Protein AF-X0U6X8-F1 (afdb_monomer_lite)

Sequence (155 aa):
TDNPYIVQPRVTHDVKFMTRDEVKSRIYGIPVNLSGKIYIKFSKNIHVIPFEDAPQKNITLYHILDPHDAKPWAMKWIIIDATQTAYCIDEYPNRDFNEMISDDKTYDEYADIIRLKEDALFDIYGKEVFNRIIDPNYGNRTIRKAERDDGTSKT

Foldseek 3Di:
DPDPPDDVVVVVVVVVVDDPVCCCCVVVVHDDDDDDDPCPPDDCVPQPDPLVPDDQPQKAWEKEWEPDDFWHIWIFIWIQHPVRDIDTNDIPPPDPSVPTGGDPDDPVNVVVVVVVVQVVVCVRRVDGHPYYHYDPCPCVVVVVVVVVVVPPDDD

Radius of gyration: 21.3 Å; chains: 1; bounding box: 63×50×43 Å

pLDDT: mean 86.23, std 13.52, range [33.56, 98.19]

Organism: NCBI:txid412755

Structure (mmCIF, N/CA/C/O backbone):
data_AF-X0U6X8-F1
#
_entry.id   AF-X0U6X8-F1
#
loop_
_atom_site.group_PDB
_atom_site.id
_atom_site.type_symbol
_atom_site.label_atom_id
_atom_site.label_alt_id
_atom_site.label_comp_id
_atom_site.label_asym_id
_atom_site.label_entity_id
_atom_site.label_seq_id
_atom_site.pdbx_PDB_ins_code
_atom_site.Cartn_x
_atom_site.Cartn_y
_atom_site.Cartn_z
_atom_site.occupancy
_atom_site.B_iso_or_equiv
_atom_site.auth_seq_id
_atom_site.auth_comp_id
_atom_site.auth_asym_id
_atom_site.auth_atom_id
_atom_site.pdbx_PDB_model_num
ATOM 1 N N . THR A 1 1 ? 8.443 -27.845 -21.695 1.00 58.31 1 THR A N 1
ATOM 2 C CA . THR A 1 1 ? 9.833 -27.342 -21.629 1.00 58.31 1 THR A CA 1
ATOM 3 C C . THR A 1 1 ? 10.742 -28.501 -21.282 1.00 58.31 1 THR A C 1
ATOM 5 O O . THR A 1 1 ? 10.297 -29.386 -20.564 1.00 58.31 1 THR A O 1
ATOM 8 N N . ASP A 1 2 ? 11.990 -28.496 -21.746 1.00 71.44 2 ASP A N 1
ATOM 9 C CA . ASP A 1 2 ? 12.941 -29.605 -21.525 1.00 71.44 2 ASP A CA 1
ATOM 10 C C . ASP A 1 2 ? 13.579 -29.603 -20.123 1.00 71.44 2 ASP A C 1
ATOM 12 O O . ASP A 1 2 ? 14.472 -30.394 -19.837 1.00 71.44 2 ASP A O 1
ATOM 16 N N . ASN A 1 3 ? 13.135 -28.709 -19.231 1.00 76.94 3 ASN A N 1
ATOM 17 C CA . ASN A 1 3 ? 13.625 -28.643 -17.859 1.00 76.94 3 ASN A CA 1
ATOM 18 C C . ASN A 1 3 ? 12.855 -29.646 -16.973 1.00 76.94 3 ASN A C 1
ATOM 20 O O . ASN A 1 3 ? 11.671 -29.414 -16.698 1.00 76.94 3 ASN A O 1
ATOM 24 N N . PRO A 1 4 ? 13.510 -30.712 -16.475 1.00 78.12 4 PRO A N 1
ATOM 25 C CA . PRO A 1 4 ? 12.862 -31.767 -15.695 1.00 78.12 4 PRO A CA 1
ATOM 26 C C . PRO A 1 4 ? 12.426 -31.314 -14.294 1.00 78.12 4 PRO A C 1
ATOM 28 O O . PRO A 1 4 ? 11.629 -31.991 -13.652 1.00 78.12 4 PRO A O 1
ATOM 31 N N . TYR A 1 5 ? 12.907 -30.163 -13.818 1.00 81.19 5 TYR A N 1
ATOM 32 C CA . TYR A 1 5 ? 12.551 -29.605 -12.511 1.00 81.19 5 TYR A CA 1
ATOM 33 C C . TYR A 1 5 ? 11.331 -28.677 -12.566 1.00 81.19 5 TYR A C 1
ATOM 35 O O . TYR A 1 5 ? 10.859 -28.203 -11.533 1.00 81.19 5 TYR A O 1
ATOM 43 N N . ILE A 1 6 ? 10.805 -28.400 -13.763 1.00 79.00 6 ILE A N 1
ATOM 44 C CA . ILE A 1 6 ? 9.637 -27.540 -13.940 1.00 79.00 6 ILE A CA 1
ATOM 45 C C . ILE A 1 6 ? 8.367 -28.389 -13.998 1.00 79.00 6 ILE A C 1
ATOM 47 O O . ILE A 1 6 ? 8.132 -29.155 -14.933 1.00 79.00 6 ILE A O 1
ATOM 51 N N . VAL A 1 7 ? 7.496 -28.183 -13.011 1.00 83.38 7 VAL A N 1
ATOM 52 C CA . VAL A 1 7 ? 6.177 -28.819 -12.941 1.00 83.38 7 VAL A CA 1
ATOM 53 C C . VAL A 1 7 ? 5.267 -28.233 -14.029 1.00 83.38 7 VAL A C 1
ATOM 55 O O . VAL A 1 7 ? 4.732 -27.132 -13.890 1.00 83.38 7 VAL A O 1
ATOM 58 N N . GLN A 1 8 ? 5.078 -28.977 -15.121 1.00 82.38 8 GLN A N 1
ATOM 59 C CA . GLN A 1 8 ? 4.345 -28.520 -16.315 1.00 82.38 8 GLN A CA 1
ATOM 60 C C . GLN A 1 8 ? 2.892 -28.066 -16.046 1.00 82.38 8 GLN A C 1
ATOM 62 O O . GLN A 1 8 ? 2.474 -27.058 -16.629 1.00 82.38 8 GLN A O 1
ATOM 67 N N . PRO A 1 9 ? 2.111 -28.710 -15.149 1.00 86.00 9 PRO A N 1
ATOM 68 C CA . PRO A 1 9 ? 0.778 -28.219 -14.792 1.00 86.00 9 PRO A CA 1
ATOM 69 C C . PRO A 1 9 ? 0.774 -26.803 -14.203 1.00 86.00 9 PRO A C 1
ATOM 71 O O . PRO A 1 9 ? -0.100 -26.006 -14.539 1.00 86.00 9 PRO A O 1
ATOM 74 N N . ARG A 1 10 ? 1.774 -26.465 -13.376 1.00 83.88 10 ARG A N 1
ATOM 75 C CA . ARG A 1 10 ? 1.913 -25.128 -12.783 1.00 83.88 10 ARG A CA 1
ATOM 76 C C . ARG A 1 10 ? 2.186 -24.085 -13.860 1.00 83.88 10 ARG A C 1
ATOM 78 O O . ARG A 1 10 ? 1.476 -23.093 -13.934 1.00 83.88 10 ARG A O 1
ATOM 85 N N . VAL A 1 11 ? 3.129 -24.366 -14.760 1.00 83.69 11 VAL A N 1
ATOM 86 C CA . VAL A 1 11 ? 3.427 -23.472 -15.891 1.00 83.69 11 VAL A CA 1
ATOM 87 C C . VAL A 1 11 ? 2.193 -23.248 -16.756 1.00 83.69 11 VAL A C 1
ATOM 89 O O . VAL A 1 11 ? 1.895 -22.120 -17.127 1.00 83.69 11 VAL A O 1
ATOM 92 N N . THR A 1 12 ? 1.438 -24.308 -17.043 1.00 85.56 12 THR A N 1
ATOM 93 C CA . THR A 1 12 ? 0.214 -24.207 -17.850 1.00 85.56 12 THR A CA 1
ATOM 94 C C . THR A 1 12 ? -0.844 -23.338 -17.171 1.00 85.56 12 THR A C 1
ATOM 96 O O . THR A 1 12 ? -1.552 -22.594 -17.846 1.00 85.56 12 THR A O 1
ATOM 99 N N . HIS A 1 13 ? -0.962 -23.419 -15.844 1.00 87.44 13 HIS A N 1
ATOM 100 C CA . HIS A 1 13 ? -1.845 -22.552 -15.073 1.00 87.44 13 HIS A CA 1
ATOM 101 C C . HIS A 1 13 ? -1.381 -21.091 -15.133 1.00 87.44 13 HIS A C 1
ATOM 103 O O . HIS A 1 13 ? -2.173 -20.225 -15.494 1.00 87.44 13 HIS A O 1
ATOM 109 N N . ASP A 1 14 ? -0.096 -20.834 -14.883 1.00 86.12 14 ASP A N 1
ATOM 110 C CA . ASP A 1 14 ? 0.482 -19.488 -14.866 1.00 86.12 14 ASP A CA 1
ATOM 111 C C . ASP A 1 14 ? 0.353 -18.795 -16.234 1.00 86.12 14 ASP A C 1
ATOM 113 O O . ASP A 1 14 ? -0.020 -17.624 -16.311 1.00 86.12 14 ASP A O 1
ATOM 117 N N . VAL A 1 15 ? 0.577 -19.532 -17.330 1.00 88.25 15 VAL A N 1
ATOM 118 C CA . VAL A 1 15 ? 0.468 -19.026 -18.711 1.00 88.25 15 VAL A CA 1
ATOM 119 C C . VAL A 1 15 ? -0.923 -18.467 -19.019 1.00 88.25 15 VAL A C 1
ATOM 121 O O . VAL A 1 15 ? -1.024 -17.497 -19.768 1.00 88.25 15 VAL A O 1
ATOM 124 N N . LYS A 1 16 ? -1.996 -18.995 -18.409 1.00 88.75 16 LYS A N 1
ATOM 125 C CA . LYS A 1 16 ? -3.362 -18.463 -18.597 1.00 88.75 16 LYS A CA 1
ATOM 126 C C . LYS A 1 16 ? -3.504 -17.023 -18.113 1.00 88.75 16 LYS A C 1
ATOM 128 O O . LYS A 1 16 ? -4.370 -16.298 -18.593 1.00 88.75 16 LYS A O 1
ATOM 133 N N . PHE A 1 17 ? -2.662 -16.615 -17.171 1.00 85.25 17 PHE A N 1
ATOM 134 C CA . PHE A 1 17 ? -2.648 -15.269 -16.626 1.00 85.25 17 PHE A CA 1
ATOM 135 C C . PHE A 1 17 ? -1.543 -14.407 -17.242 1.00 85.25 17 PHE A C 1
ATOM 137 O O . PHE A 1 17 ? -1.461 -13.232 -16.910 1.00 85.25 17 PHE A O 1
ATOM 144 N N . MET A 1 18 ? -0.702 -14.915 -18.134 1.00 87.50 18 MET A N 1
ATOM 145 C CA . MET A 1 18 ? 0.330 -14.092 -18.762 1.00 87.50 18 MET A CA 1
ATOM 146 C C . MET A 1 18 ? -0.248 -13.260 -19.908 1.00 87.50 18 MET A C 1
ATOM 148 O O . MET A 1 18 ? -1.143 -13.684 -20.641 1.00 87.50 18 MET A O 1
ATOM 152 N N . THR A 1 19 ? 0.284 -12.057 -20.093 1.00 86.88 19 THR A N 1
ATOM 153 C CA . THR A 1 19 ? 0.074 -11.295 -21.327 1.00 86.88 19 THR A CA 1
ATOM 154 C C . THR A 1 19 ? 0.808 -11.957 -22.497 1.00 86.88 19 THR A C 1
ATOM 156 O O . THR A 1 19 ? 1.714 -12.771 -22.314 1.00 86.88 19 THR A O 1
ATOM 159 N N . ARG A 1 20 ? 0.449 -11.604 -23.738 1.00 87.12 20 ARG A N 1
ATOM 160 C CA . ARG A 1 20 ? 1.088 -12.184 -24.935 1.00 87.12 20 ARG A CA 1
ATOM 161 C C . ARG A 1 20 ? 2.605 -11.976 -24.958 1.00 87.12 20 ARG A C 1
ATOM 163 O O . ARG A 1 20 ? 3.328 -12.881 -25.367 1.00 87.12 20 ARG A O 1
ATOM 170 N N . ASP A 1 21 ? 3.076 -10.816 -24.514 1.00 87.25 21 ASP A N 1
ATOM 171 C CA . ASP A 1 21 ? 4.504 -10.494 -24.514 1.00 87.25 21 ASP A CA 1
ATOM 172 C C . ASP A 1 21 ? 5.253 -11.199 -23.379 1.00 87.25 21 ASP A C 1
ATOM 174 O O . ASP A 1 21 ? 6.380 -11.655 -23.577 1.00 87.25 21 ASP A O 1
ATOM 178 N N . GLU A 1 22 ? 4.609 -11.409 -22.227 1.00 87.81 22 GLU A N 1
ATOM 179 C CA . GLU A 1 22 ? 5.142 -12.283 -21.177 1.00 87.81 22 GLU A CA 1
ATOM 180 C C . GLU A 1 22 ? 5.249 -13.733 -21.645 1.00 87.81 22 GLU A C 1
ATOM 182 O O . GLU A 1 22 ? 6.249 -14.381 -21.361 1.00 87.81 22 GLU A O 1
ATOM 187 N N . VAL A 1 23 ? 4.280 -14.244 -22.412 1.00 89.75 23 VAL A N 1
ATOM 188 C CA . VAL A 1 23 ? 4.379 -15.595 -22.986 1.00 89.75 23 VAL A CA 1
ATOM 189 C C . VAL A 1 23 ? 5.541 -15.678 -23.983 1.00 89.75 23 VAL A C 1
ATOM 191 O O . VAL A 1 23 ? 6.366 -16.585 -23.885 1.00 89.75 23 VAL A O 1
ATOM 194 N N . LYS A 1 24 ? 5.658 -14.725 -24.918 1.00 89.94 24 LYS A N 1
ATOM 195 C CA . LYS A 1 24 ? 6.772 -14.678 -25.887 1.00 89.94 24 LYS A CA 1
ATOM 196 C C . LYS A 1 24 ? 8.138 -14.649 -25.204 1.00 89.94 24 LYS A C 1
ATOM 198 O O . LYS A 1 24 ? 9.027 -15.400 -25.593 1.00 89.94 24 LYS A O 1
ATOM 203 N N . SER A 1 25 ? 8.289 -13.814 -24.182 1.00 90.19 25 SER A N 1
ATOM 204 C CA . SER A 1 25 ? 9.557 -13.668 -23.467 1.00 90.19 25 SER A CA 1
ATOM 205 C C . SER A 1 25 ? 9.834 -14.834 -22.519 1.00 90.19 25 SER A C 1
ATOM 207 O O . SER A 1 25 ? 10.866 -15.485 -22.644 1.00 90.19 25 SER A O 1
ATOM 209 N N . ARG A 1 26 ? 8.920 -15.148 -21.593 1.00 87.62 26 ARG A N 1
ATOM 210 C CA . ARG A 1 26 ? 9.151 -16.131 -20.520 1.00 87.62 26 ARG A CA 1
ATOM 211 C C . ARG A 1 26 ? 9.078 -17.582 -20.988 1.00 87.62 26 ARG A C 1
ATOM 213 O O . ARG A 1 26 ? 9.774 -18.417 -20.421 1.00 87.62 26 ARG A O 1
ATOM 220 N N . ILE A 1 27 ? 8.232 -17.898 -21.973 1.00 89.44 27 ILE A N 1
ATOM 221 C CA . ILE A 1 27 ? 8.043 -19.280 -22.449 1.00 89.44 27 ILE A CA 1
ATOM 222 C C . ILE A 1 27 ? 8.909 -19.569 -23.671 1.00 89.44 27 ILE A C 1
ATOM 224 O O . ILE A 1 27 ? 9.540 -20.621 -23.731 1.00 89.44 27 ILE A O 1
ATOM 228 N N . TYR A 1 28 ? 8.951 -18.644 -24.633 1.00 89.75 28 TYR A N 1
ATOM 229 C CA . TYR A 1 28 ? 9.652 -18.857 -25.902 1.00 89.75 28 TYR A CA 1
ATOM 230 C C . TYR A 1 28 ? 11.041 -18.209 -25.967 1.00 89.75 28 TYR A C 1
ATOM 232 O O . TYR A 1 28 ? 11.747 -18.410 -26.951 1.00 89.75 28 TYR A O 1
ATOM 240 N N . GLY A 1 29 ? 11.450 -17.441 -24.950 1.00 89.31 29 GLY A N 1
ATOM 241 C CA . GLY A 1 29 ? 12.767 -16.795 -24.914 1.00 89.31 29 GLY A CA 1
ATOM 242 C C . GLY A 1 29 ? 12.954 -15.703 -25.970 1.00 89.31 29 GLY A C 1
ATOM 243 O O . GLY A 1 29 ? 14.084 -15.324 -26.266 1.00 89.31 29 GLY A O 1
ATOM 244 N N . ILE A 1 30 ? 11.866 -15.207 -26.567 1.00 91.81 30 ILE A N 1
ATOM 245 C CA . ILE A 1 30 ? 11.931 -14.199 -27.624 1.00 91.81 30 ILE A CA 1
ATOM 246 C C . ILE A 1 30 ? 12.155 -12.833 -26.966 1.00 91.81 30 ILE A C 1
ATOM 248 O O . ILE A 1 30 ? 11.325 -12.418 -26.149 1.00 91.81 30 ILE A O 1
ATOM 252 N N . PRO A 1 31 ? 13.230 -12.105 -27.316 1.00 89.81 31 PRO A N 1
ATOM 253 C CA . PRO A 1 31 ? 13.422 -10.754 -26.818 1.00 89.81 31 PRO A CA 1
ATOM 254 C C . PRO A 1 31 ? 12.303 -9.858 -27.357 1.00 89.81 31 PRO A C 1
ATOM 256 O O . PRO A 1 31 ? 12.068 -9.775 -28.562 1.00 89.81 31 PRO A O 1
ATOM 259 N N . VAL A 1 32 ? 11.598 -9.193 -26.447 1.00 86.62 32 VAL A N 1
ATOM 260 C CA . VAL A 1 32 ? 10.551 -8.217 -26.759 1.00 86.62 32 VAL A CA 1
ATOM 261 C C . VAL A 1 32 ? 10.937 -6.881 -26.146 1.00 86.62 32 VAL A C 1
ATOM 263 O O . VAL A 1 32 ? 11.431 -6.825 -25.020 1.00 86.62 32 VAL A O 1
ATOM 266 N N . ASN A 1 33 ? 10.710 -5.797 -26.882 1.00 84.00 33 ASN A N 1
ATOM 267 C CA . ASN A 1 33 ? 10.900 -4.462 -26.335 1.00 84.00 33 ASN A CA 1
ATOM 268 C C . ASN A 1 33 ? 9.758 -4.157 -25.365 1.00 84.00 33 ASN A C 1
ATOM 270 O O . ASN A 1 33 ? 8.586 -4.218 -25.741 1.00 84.00 33 ASN A O 1
ATOM 274 N N . LEU A 1 34 ? 10.103 -3.802 -24.128 1.00 77.88 34 LEU A N 1
ATOM 275 C CA . LEU A 1 34 ? 9.140 -3.261 -23.174 1.00 77.88 34 LEU A CA 1
ATOM 276 C C . LEU A 1 34 ? 8.607 -1.935 -23.721 1.00 77.88 34 LEU A C 1
ATOM 278 O O . LEU A 1 34 ? 9.358 -0.983 -23.916 1.00 77.88 34 LEU A O 1
ATOM 282 N N . SER A 1 35 ? 7.307 -1.889 -23.999 1.00 79.56 35 SER A N 1
ATOM 283 C CA . SER A 1 35 ? 6.628 -0.689 -24.480 1.00 79.56 35 SER A CA 1
ATOM 284 C C . SER A 1 35 ? 5.244 -0.578 -23.842 1.00 79.56 35 SER A C 1
ATOM 286 O O . SER A 1 35 ? 4.580 -1.584 -23.591 1.00 79.56 35 SER A O 1
ATOM 288 N N . GLY A 1 36 ? 4.811 0.650 -23.551 1.00 80.81 36 GLY A N 1
ATOM 289 C CA . GLY A 1 36 ? 3.514 0.921 -22.927 1.00 80.81 36 GLY A CA 1
ATOM 290 C C . GLY A 1 36 ? 3.522 0.867 -21.394 1.00 80.81 36 GLY A C 1
ATOM 291 O O . GLY A 1 36 ? 4.495 1.241 -20.744 1.00 80.81 36 GLY A O 1
ATOM 292 N N . LYS A 1 37 ? 2.384 0.473 -20.807 1.00 80.12 37 LYS A N 1
ATOM 293 C CA . LYS A 1 37 ? 2.178 0.457 -19.350 1.00 80.12 37 LYS A CA 1
ATOM 294 C C . LYS A 1 37 ? 2.924 -0.710 -18.706 1.00 80.12 37 LYS A C 1
ATOM 296 O O . LYS A 1 37 ? 2.816 -1.833 -19.180 1.00 80.12 37 LYS A O 1
ATOM 301 N N . ILE A 1 38 ? 3.568 -0.460 -17.566 1.00 83.56 38 ILE A N 1
ATOM 302 C CA . ILE A 1 38 ? 4.201 -1.508 -16.748 1.00 83.56 38 ILE A CA 1
ATOM 303 C C . ILE A 1 38 ? 3.130 -2.463 -16.191 1.00 83.56 38 ILE A C 1
ATOM 305 O O . ILE A 1 38 ? 3.211 -3.676 -16.361 1.00 83.56 38 ILE A O 1
ATOM 309 N N . TYR A 1 39 ? 2.069 -1.915 -15.593 1.00 85.50 39 TYR A N 1
ATOM 310 C CA . TYR A 1 39 ? 0.956 -2.692 -15.039 1.00 85.50 39 TYR A CA 1
ATOM 311 C C . TYR A 1 39 ? -0.181 -2.835 -16.054 1.00 85.50 39 TYR A C 1
ATOM 313 O O . TYR A 1 39 ? -1.215 -2.178 -15.959 1.00 85.50 39 TYR A O 1
ATOM 321 N N . ILE A 1 40 ? 0.018 -3.706 -17.045 1.00 85.00 40 ILE A N 1
ATOM 322 C CA . ILE A 1 40 ? -0.891 -3.869 -18.197 1.00 85.00 40 ILE A CA 1
ATOM 323 C C . ILE A 1 40 ? -2.313 -4.271 -17.770 1.00 85.00 40 ILE A C 1
ATOM 325 O O . ILE A 1 40 ? -3.290 -3.862 -18.392 1.00 85.00 40 ILE A O 1
ATOM 329 N N . LYS A 1 41 ? -2.438 -5.057 -16.697 1.00 86.94 41 LYS A N 1
ATOM 330 C CA . LYS A 1 41 ? -3.729 -5.556 -16.205 1.00 86.94 41 LYS A CA 1
ATOM 331 C C . LYS A 1 41 ? -4.476 -4.587 -15.295 1.00 86.94 41 LYS A C 1
ATOM 333 O O . LYS A 1 41 ? -5.660 -4.799 -15.046 1.00 86.94 41 LYS A O 1
ATOM 338 N N . PHE A 1 42 ? -3.807 -3.557 -14.779 1.00 90.31 42 PHE A N 1
ATOM 339 C CA . PHE A 1 42 ? -4.467 -2.620 -13.885 1.00 90.31 42 PHE A CA 1
ATOM 340 C C . PHE A 1 42 ? -5.473 -1.771 -14.668 1.00 90.31 42 PHE A C 1
ATOM 342 O O . PHE A 1 42 ? -5.159 -1.147 -15.683 1.00 90.31 42 PHE A O 1
ATOM 349 N N . SER A 1 43 ? -6.697 -1.743 -14.160 1.00 90.31 43 SER A N 1
ATOM 350 C CA . SER A 1 43 ? -7.819 -0.995 -14.717 1.00 90.31 43 SER A CA 1
ATOM 351 C C . SER A 1 43 ? -8.570 -0.333 -13.579 1.00 90.31 43 SER A C 1
ATOM 353 O O . SER A 1 43 ? -9.030 -1.038 -12.680 1.00 90.31 43 SER A O 1
ATOM 355 N N . LYS A 1 44 ? -8.720 0.996 -13.638 1.00 91.50 44 LYS A N 1
ATOM 356 C CA . LYS A 1 44 ? -9.458 1.756 -12.621 1.00 91.50 44 LYS A CA 1
ATOM 357 C C . LYS A 1 44 ? -10.905 1.270 -12.499 1.00 91.50 44 LYS A C 1
ATOM 359 O O . LYS A 1 44 ? -11.375 1.085 -11.395 1.00 91.50 44 LYS A O 1
ATOM 364 N N . ASN A 1 45 ? -11.553 0.925 -13.611 1.00 91.12 45 ASN A N 1
ATOM 365 C CA . ASN A 1 45 ? -12.951 0.473 -13.619 1.00 91.12 45 ASN A CA 1
ATOM 366 C C . ASN A 1 45 ? -13.188 -0.889 -12.939 1.00 91.12 45 ASN A C 1
ATOM 368 O O . ASN A 1 45 ? -14.334 -1.275 -12.759 1.00 91.12 45 ASN A O 1
ATOM 372 N N . ILE A 1 46 ? -12.127 -1.652 -12.657 1.00 91.25 46 ILE A N 1
ATOM 373 C CA . ILE A 1 46 ? -12.214 -2.993 -12.053 1.00 91.25 46 ILE A CA 1
ATOM 374 C C . ILE A 1 46 ? -11.587 -2.991 -10.658 1.00 91.25 46 ILE A C 1
ATOM 376 O O . ILE A 1 46 ? -12.109 -3.617 -9.747 1.00 91.25 46 ILE A O 1
ATOM 380 N N . HIS A 1 47 ? -10.445 -2.319 -10.503 1.00 94.88 47 HIS A N 1
ATOM 381 C CA . HIS A 1 47 ? -9.615 -2.398 -9.299 1.00 94.88 47 HIS A CA 1
ATOM 382 C C . HIS A 1 47 ? -9.755 -1.180 -8.383 1.00 94.88 47 HIS A C 1
ATOM 384 O O . HIS A 1 47 ? -9.152 -1.169 -7.315 1.00 94.88 47 HIS A O 1
ATOM 390 N N . VAL A 1 48 ? -10.486 -0.145 -8.804 1.00 95.62 48 VAL A N 1
ATOM 391 C CA . VAL A 1 48 ? -10.824 0.997 -7.954 1.00 95.62 48 VAL A CA 1
ATOM 392 C C . VAL A 1 48 ? -12.317 0.929 -7.700 1.00 95.62 48 VAL A C 1
ATOM 394 O O . VAL A 1 48 ? -13.116 1.011 -8.632 1.00 95.62 48 VAL A O 1
ATOM 397 N N . ILE A 1 49 ? -12.662 0.754 -6.433 1.00 94.88 49 ILE A N 1
ATOM 398 C CA . ILE A 1 49 ? -14.036 0.740 -5.947 1.00 94.88 49 ILE A CA 1
ATOM 399 C C . ILE A 1 49 ? -14.273 1.974 -5.067 1.00 94.88 49 ILE A C 1
ATOM 401 O O . ILE A 1 49 ? -13.303 2.528 -4.536 1.00 94.88 49 ILE A O 1
ATOM 405 N N . PRO A 1 50 ? -15.529 2.423 -4.921 1.00 95.31 50 PRO A N 1
ATOM 406 C CA . PRO A 1 50 ? -15.901 3.391 -3.899 1.00 95.31 50 PRO A CA 1
ATOM 407 C C . PRO A 1 50 ? -15.477 2.924 -2.500 1.00 95.31 50 PRO A C 1
ATOM 409 O O . PRO A 1 50 ? -15.432 1.725 -2.218 1.00 95.31 50 PRO A O 1
ATOM 412 N N . PHE A 1 51 ? -15.151 3.866 -1.618 1.00 92.81 51 PHE A N 1
ATOM 413 C CA . PHE A 1 51 ? -14.656 3.543 -0.277 1.00 92.81 51 PHE A CA 1
ATOM 414 C C . PHE A 1 51 ? -15.721 2.823 0.562 1.00 92.81 51 PHE A C 1
ATOM 416 O O . PHE A 1 51 ? -15.417 1.901 1.312 1.00 92.81 51 PHE A O 1
ATOM 423 N N . GLU A 1 52 ? -16.979 3.213 0.392 1.00 92.88 52 GLU A N 1
ATOM 424 C CA . GLU A 1 52 ? -18.154 2.625 1.029 1.00 92.88 52 GLU A CA 1
ATOM 425 C C . GLU A 1 52 ? -18.377 1.145 0.678 1.00 92.88 52 GLU A C 1
ATOM 427 O O . GLU A 1 52 ? -18.989 0.421 1.465 1.00 92.88 52 GLU A O 1
ATOM 432 N N . ASP A 1 53 ? -17.840 0.685 -0.456 1.00 94.19 53 ASP A N 1
ATOM 433 C CA . ASP A 1 53 ? -17.923 -0.711 -0.891 1.00 94.19 53 ASP A CA 1
ATOM 434 C C . ASP A 1 53 ? -16.812 -1.578 -0.269 1.00 94.19 53 ASP A C 1
ATOM 436 O O . ASP A 1 53 ? -16.848 -2.809 -0.368 1.00 94.19 53 ASP A O 1
ATOM 440 N N . ALA A 1 54 ? -15.819 -0.966 0.389 1.00 93.62 54 ALA A N 1
ATOM 441 C CA . ALA A 1 54 ? -14.764 -1.696 1.078 1.00 93.62 54 ALA A CA 1
ATOM 442 C C . ALA A 1 54 ? -15.316 -2.424 2.326 1.00 93.62 54 ALA A C 1
ATOM 444 O O . ALA A 1 54 ? -16.14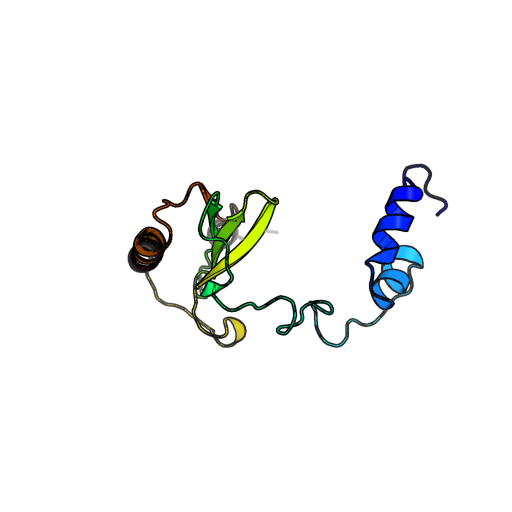8 -1.872 3.058 1.00 93.62 54 ALA A O 1
ATOM 445 N N . PRO A 1 55 ? -14.853 -3.655 2.627 1.00 93.88 55 PRO A N 1
ATOM 446 C CA . PRO A 1 55 ? -15.337 -4.419 3.775 1.00 93.88 55 PRO A CA 1
ATOM 447 C C . PRO A 1 55 ? -15.158 -3.687 5.113 1.00 93.88 55 PRO A C 1
ATOM 449 O O . PRO A 1 55 ? -14.063 -3.261 5.459 1.00 93.88 55 PRO A O 1
ATOM 452 N N . GLN A 1 56 ? -16.231 -3.611 5.906 1.00 92.00 56 GLN A N 1
ATOM 453 C CA . GLN A 1 56 ? -16.240 -2.902 7.199 1.00 92.00 56 GLN A CA 1
ATOM 454 C C . GLN A 1 56 ? -16.092 -3.831 8.418 1.00 92.00 56 GLN A C 1
ATOM 456 O O . GLN A 1 56 ? -15.847 -3.384 9.535 1.00 92.00 56 GLN A O 1
ATOM 461 N N . LYS A 1 57 ? -16.285 -5.145 8.244 1.00 91.62 57 LYS A N 1
ATOM 462 C CA . LYS A 1 57 ? -16.296 -6.139 9.334 1.00 91.62 57 LYS A CA 1
ATOM 463 C C . LYS A 1 57 ? -15.400 -7.319 8.997 1.00 91.62 57 LYS A C 1
ATOM 465 O O . LYS A 1 57 ? -15.212 -7.636 7.829 1.00 91.62 57 LYS A O 1
ATOM 470 N N . ASN A 1 58 ? -14.920 -8.011 10.033 1.00 94.12 58 ASN A N 1
ATOM 471 C CA . ASN A 1 58 ? -14.005 -9.154 9.906 1.00 94.12 58 ASN A CA 1
ATOM 472 C C . ASN A 1 58 ? -12.766 -8.818 9.065 1.00 94.12 58 ASN A C 1
ATOM 474 O O . ASN A 1 58 ? -12.351 -9.597 8.209 1.00 94.12 58 ASN A O 1
ATOM 478 N N . ILE A 1 59 ? -12.213 -7.633 9.314 1.00 96.56 59 ILE A N 1
ATOM 479 C CA . ILE A 1 59 ? -11.028 -7.122 8.638 1.00 96.56 59 ILE A CA 1
ATOM 480 C C . ILE A 1 59 ? -9.821 -7.115 9.570 1.00 96.56 5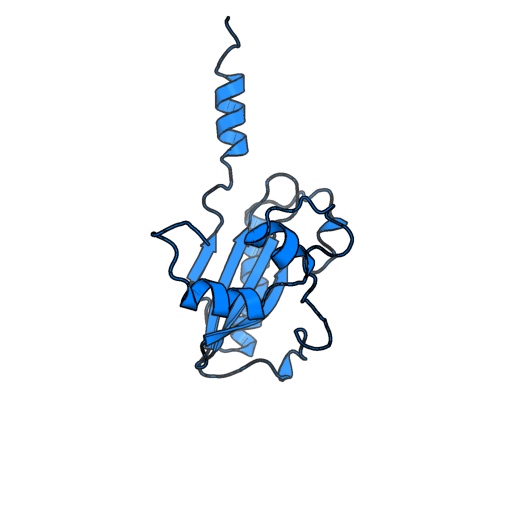9 ILE A C 1
ATOM 482 O O . ILE A 1 59 ? -9.958 -6.987 10.790 1.00 96.56 59 ILE A O 1
ATOM 486 N N . THR A 1 60 ? -8.641 -7.205 8.967 1.00 97.38 60 THR A N 1
ATOM 487 C CA . THR A 1 60 ? -7.350 -6.967 9.617 1.00 97.38 60 THR A CA 1
ATOM 488 C C . THR A 1 60 ? -6.649 -5.824 8.903 1.00 97.38 60 THR A C 1
ATOM 490 O O . THR A 1 60 ? -6.477 -5.888 7.687 1.00 97.38 60 THR A O 1
ATOM 493 N N . LEU A 1 61 ? -6.253 -4.790 9.645 1.00 97.69 61 LEU A N 1
ATOM 494 C CA . LEU A 1 61 ? -5.595 -3.607 9.098 1.00 97.69 61 LEU A CA 1
ATOM 495 C C . LEU A 1 61 ? -4.070 -3.748 9.169 1.00 97.69 61 LEU A C 1
ATOM 497 O O . LEU A 1 61 ? -3.513 -4.013 10.231 1.00 97.69 61 LEU A O 1
ATOM 501 N N . TYR A 1 62 ? -3.398 -3.527 8.047 1.00 98.06 62 TYR A N 1
ATOM 502 C CA . TYR A 1 62 ? -1.946 -3.504 7.912 1.00 98.06 62 TYR A CA 1
ATOM 503 C C . TYR A 1 62 ? -1.475 -2.144 7.421 1.00 98.06 62 TYR A C 1
ATOM 505 O O . TYR A 1 62 ? -2.166 -1.471 6.656 1.00 98.06 62 TYR A O 1
ATOM 513 N N . HIS A 1 63 ? -0.249 -1.797 7.791 1.00 98.19 63 HIS A N 1
ATOM 514 C CA . HIS A 1 63 ? 0.443 -0.627 7.274 1.00 98.19 63 HIS A CA 1
ATOM 515 C C . HIS A 1 63 ? 1.727 -1.066 6.565 1.00 98.19 63 HIS A C 1
ATOM 517 O O . HIS A 1 63 ? 2.602 -1.669 7.180 1.00 98.19 63 HIS A O 1
ATOM 523 N N . ILE A 1 64 ? 1.850 -0.767 5.274 1.00 96.94 64 ILE A N 1
ATOM 524 C CA . ILE A 1 64 ? 3.083 -0.937 4.497 1.00 96.94 64 ILE A CA 1
ATOM 525 C C . ILE A 1 64 ? 3.784 0.413 4.361 1.00 96.94 64 ILE A C 1
ATOM 527 O O . ILE A 1 64 ? 3.171 1.368 3.890 1.00 96.94 64 ILE A O 1
ATOM 531 N N . LEU A 1 65 ? 5.053 0.477 4.749 1.00 95.00 65 LEU A N 1
ATOM 532 C CA . LEU A 1 65 ? 5.845 1.699 4.796 1.00 95.00 65 LEU A CA 1
ATOM 533 C C . LEU A 1 65 ? 7.182 1.481 4.071 1.00 95.00 65 LEU A C 1
ATOM 535 O O . LEU A 1 65 ? 7.960 0.597 4.424 1.00 95.00 65 LEU A O 1
ATOM 539 N N . ASP A 1 66 ? 7.434 2.303 3.058 1.00 92.31 66 ASP A N 1
ATOM 540 C CA . ASP A 1 66 ? 8.658 2.342 2.257 1.00 92.31 66 ASP A CA 1
ATOM 541 C C . ASP A 1 66 ? 9.306 3.726 2.437 1.00 92.31 66 ASP A C 1
ATOM 543 O O . ASP A 1 66 ? 8.914 4.701 1.777 1.00 92.31 66 ASP A O 1
ATOM 547 N N . PRO A 1 67 ? 10.209 3.867 3.422 1.00 90.31 67 PRO A N 1
ATOM 548 C CA . PRO A 1 67 ? 10.825 5.141 3.719 1.00 90.31 67 PRO A CA 1
ATOM 549 C C . PRO A 1 67 ? 11.915 5.462 2.690 1.00 90.31 67 PRO A C 1
ATOM 551 O O . PRO A 1 67 ? 12.580 4.586 2.140 1.00 90.31 67 PRO A O 1
ATOM 554 N N . HIS A 1 68 ? 12.116 6.749 2.424 1.00 86.19 68 HIS A N 1
ATOM 555 C CA . HIS A 1 68 ? 13.083 7.217 1.436 1.00 86.19 68 HIS A CA 1
ATOM 556 C C . HIS A 1 68 ? 13.816 8.462 1.962 1.00 86.19 68 HIS A C 1
ATOM 558 O O . HIS A 1 68 ? 13.243 9.265 2.689 1.00 86.19 68 HIS A O 1
ATOM 564 N N . ASP A 1 69 ? 15.100 8.613 1.612 1.00 81.44 69 ASP A N 1
ATOM 565 C CA . ASP A 1 69 ? 15.957 9.692 2.140 1.00 81.44 69 ASP A CA 1
ATOM 566 C C . ASP A 1 69 ? 15.667 11.064 1.511 1.00 81.44 69 ASP A C 1
ATOM 568 O O . ASP A 1 69 ? 15.704 12.081 2.187 1.00 81.44 69 ASP A O 1
ATOM 572 N N . ALA A 1 70 ? 15.450 11.100 0.190 1.00 83.31 70 ALA A N 1
ATOM 573 C CA . ALA A 1 70 ? 15.225 12.344 -0.553 1.00 83.31 70 ALA A CA 1
ATOM 574 C C . ALA A 1 70 ? 13.763 12.588 -0.949 1.00 83.31 70 ALA A C 1
ATOM 576 O O . ALA A 1 70 ? 13.323 13.730 -0.968 1.00 83.31 70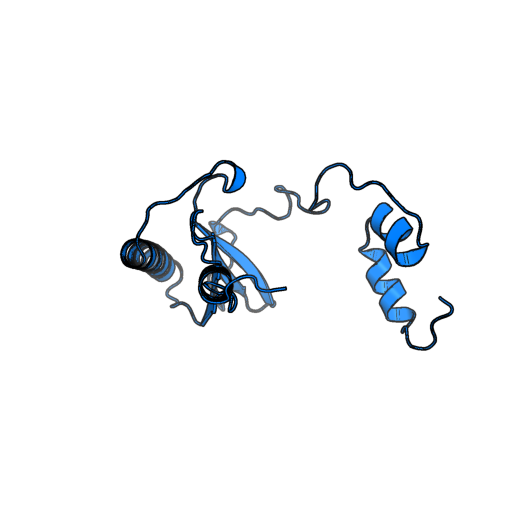 ALA A O 1
ATOM 577 N N . LYS A 1 71 ? 13.030 11.538 -1.331 1.00 87.69 71 LYS A N 1
ATOM 578 C CA . LYS A 1 71 ? 11.617 11.602 -1.709 1.00 87.69 71 LYS A CA 1
ATOM 579 C C . LYS A 1 71 ? 10.721 11.372 -0.491 1.00 87.69 71 LYS A C 1
ATOM 581 O O . LYS A 1 71 ? 11.187 10.779 0.480 1.00 87.69 71 LYS A O 1
ATOM 586 N N . PRO A 1 72 ? 9.439 11.768 -0.572 1.00 91.50 72 PRO A N 1
ATOM 587 C CA . PRO A 1 72 ? 8.471 11.420 0.452 1.00 91.50 72 PRO A CA 1
ATOM 588 C C . PRO A 1 72 ? 8.445 9.916 0.719 1.00 91.50 72 PRO A C 1
ATOM 590 O O . PRO A 1 72 ? 8.622 9.124 -0.211 1.00 91.50 72 PRO A O 1
ATOM 593 N N . TRP A 1 73 ? 8.161 9.518 1.956 1.00 92.69 73 TRP A N 1
ATOM 594 C CA . TRP A 1 73 ? 7.889 8.114 2.260 1.00 92.69 73 TRP A CA 1
ATOM 595 C C . TRP A 1 73 ? 6.640 7.650 1.515 1.00 92.69 73 TRP A C 1
ATOM 597 O O . TRP A 1 73 ? 5.643 8.373 1.469 1.00 92.69 73 TRP A O 1
ATOM 607 N N . ALA A 1 74 ? 6.682 6.444 0.958 1.00 94.06 74 ALA A N 1
ATOM 608 C CA . ALA A 1 74 ? 5.516 5.808 0.365 1.00 94.06 74 ALA A CA 1
ATOM 609 C C . ALA A 1 74 ? 4.858 4.903 1.412 1.00 94.06 74 ALA A C 1
ATOM 611 O O . ALA A 1 74 ? 5.473 3.975 1.932 1.00 94.06 74 ALA A O 1
ATOM 612 N N . MET A 1 75 ? 3.602 5.181 1.744 1.00 96.31 75 MET A N 1
ATOM 613 C CA . MET A 1 75 ? 2.851 4.465 2.773 1.00 96.31 75 MET A CA 1
ATOM 614 C C . MET A 1 75 ? 1.493 4.026 2.242 1.00 96.31 75 MET A C 1
ATOM 616 O O . MET A 1 75 ? 0.858 4.731 1.456 1.00 96.31 75 MET A O 1
ATOM 620 N N . LYS A 1 76 ? 1.040 2.853 2.681 1.00 97.25 76 LYS A N 1
ATOM 621 C CA . LYS A 1 76 ? -0.279 2.306 2.354 1.00 97.25 76 LYS A CA 1
ATOM 622 C C . LYS A 1 76 ? -0.902 1.639 3.563 1.00 97.25 76 LYS A C 1
ATOM 624 O O . LYS A 1 76 ? -0.242 0.863 4.255 1.00 97.25 76 LYS A O 1
ATOM 629 N N . TRP A 1 77 ? -2.196 1.864 3.730 1.00 97.88 77 TRP A N 1
ATOM 630 C CA . TRP A 1 77 ? -3.031 1.166 4.693 1.00 97.88 77 TRP A CA 1
ATOM 631 C C . TRP A 1 77 ? -3.906 0.172 3.946 1.00 97.88 77 TRP A C 1
ATOM 633 O O . TRP A 1 77 ? -4.655 0.532 3.035 1.00 97.88 77 TRP A O 1
ATOM 643 N N . ILE A 1 78 ? -3.762 -1.101 4.303 1.00 97.75 78 ILE A N 1
ATOM 644 C CA . ILE A 1 78 ? -4.401 -2.212 3.608 1.00 97.75 78 ILE A CA 1
ATOM 645 C C . ILE A 1 78 ? -5.242 -2.997 4.595 1.00 97.75 78 ILE A C 1
ATOM 647 O O . ILE A 1 78 ? -4.729 -3.473 5.604 1.00 97.75 78 ILE A O 1
ATOM 651 N N . ILE A 1 79 ? -6.514 -3.190 4.270 1.00 97.25 79 ILE A N 1
ATOM 652 C CA . ILE A 1 79 ? -7.357 -4.147 4.981 1.00 97.25 79 ILE A CA 1
ATOM 653 C C . ILE A 1 79 ? -7.348 -5.480 4.248 1.00 97.25 79 ILE A C 1
ATOM 655 O O . ILE A 1 79 ? -7.398 -5.531 3.019 1.00 97.25 79 ILE A O 1
ATOM 659 N N . ILE A 1 80 ? -7.294 -6.561 5.014 1.00 97.06 80 ILE A N 1
ATOM 660 C CA . ILE A 1 80 ? -7.525 -7.919 4.530 1.00 97.06 80 ILE A CA 1
ATOM 661 C C . ILE A 1 80 ? -8.827 -8.400 5.152 1.00 97.06 80 ILE A C 1
ATOM 663 O O . ILE A 1 80 ? -8.964 -8.393 6.377 1.00 97.06 80 ILE A O 1
ATOM 667 N N . ASP A 1 81 ? -9.782 -8.789 4.316 1.00 96.00 81 ASP A N 1
ATOM 668 C CA . ASP A 1 81 ? -11.073 -9.301 4.769 1.00 96.00 81 ASP A CA 1
ATOM 669 C C . ASP A 1 81 ? -11.045 -10.818 5.035 1.00 96.00 81 ASP A C 1
ATOM 671 O O . ASP A 1 81 ? -10.050 -11.513 4.813 1.00 96.00 81 ASP A O 1
ATOM 675 N N . ALA A 1 82 ? -12.177 -11.364 5.482 1.00 94.94 82 ALA A N 1
ATOM 676 C CA . ALA A 1 82 ? -12.334 -12.798 5.726 1.00 94.94 82 ALA A CA 1
ATOM 677 C C . ALA A 1 82 ? -12.157 -13.675 4.466 1.00 94.94 82 ALA A C 1
ATOM 679 O O . ALA A 1 82 ? -11.949 -14.882 4.589 1.00 94.94 82 ALA A O 1
ATOM 680 N N . THR A 1 83 ? -12.235 -13.090 3.265 1.00 95.81 83 THR A N 1
ATOM 681 C CA . THR A 1 83 ? -12.001 -13.787 1.990 1.00 95.81 83 THR A CA 1
ATOM 682 C C . THR A 1 83 ? -10.534 -13.761 1.560 1.00 95.81 83 THR A C 1
ATOM 684 O O . THR A 1 83 ? -10.197 -14.335 0.527 1.00 95.81 83 THR A O 1
ATOM 687 N N . GLN A 1 84 ? -9.6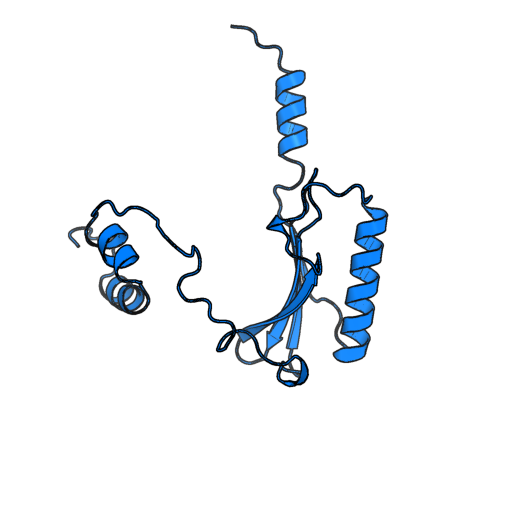56 -13.155 2.369 1.00 94.25 84 GLN A N 1
ATOM 688 C CA . GLN A 1 84 ? -8.246 -12.899 2.059 1.00 94.25 84 GLN A CA 1
ATOM 689 C C . GLN A 1 84 ? -8.052 -11.939 0.877 1.00 94.25 84 GLN A C 1
ATOM 691 O O . GLN A 1 84 ? -7.000 -11.935 0.235 1.00 94.25 84 GLN A O 1
ATOM 696 N N . THR A 1 85 ? -9.050 -11.097 0.601 1.00 95.00 85 THR A N 1
ATOM 697 C CA . THR A 1 85 ? -8.935 -10.031 -0.392 1.00 95.00 85 THR A CA 1
ATOM 698 C C . THR A 1 85 ? -8.337 -8.793 0.270 1.00 95.00 85 THR A C 1
ATOM 700 O O . THR A 1 85 ? -8.780 -8.370 1.339 1.00 95.00 85 THR A O 1
ATOM 703 N N . ALA A 1 86 ? -7.310 -8.225 -0.363 1.00 96.19 86 ALA A N 1
ATOM 704 C CA . ALA A 1 86 ? -6.623 -7.030 0.107 1.00 96.19 86 ALA A CA 1
ATOM 705 C C . ALA A 1 86 ? -7.198 -5.772 -0.555 1.00 96.19 86 ALA A C 1
ATOM 707 O O . ALA A 1 86 ? -7.266 -5.693 -1.783 1.00 96.19 86 ALA A O 1
ATOM 708 N N . TYR A 1 87 ? -7.534 -4.769 0.254 1.00 96.81 87 TYR A N 1
ATOM 709 C CA . TYR A 1 87 ? -8.031 -3.472 -0.203 1.00 96.81 87 TYR A CA 1
ATOM 710 C C . TYR A 1 87 ? -7.127 -2.363 0.326 1.00 96.81 87 TYR A C 1
ATOM 712 O O . TYR A 1 87 ? -6.893 -2.275 1.529 1.00 96.81 87 TYR A O 1
ATOM 720 N N . CYS A 1 88 ? -6.621 -1.516 -0.569 1.00 96.50 88 CYS A N 1
ATOM 721 C CA . CYS A 1 88 ? -5.892 -0.305 -0.196 1.00 96.50 88 CYS A CA 1
ATOM 722 C C . CYS A 1 88 ? -6.914 0.779 0.153 1.00 96.50 88 CYS A C 1
ATOM 724 O O . CYS A 1 88 ? -7.625 1.242 -0.736 1.00 96.50 88 CYS A O 1
ATOM 726 N N . ILE A 1 89 ? -7.008 1.136 1.431 1.00 96.75 89 ILE A N 1
ATOM 727 C CA . ILE A 1 89 ? -8.049 2.040 1.948 1.00 96.75 89 ILE A CA 1
ATOM 728 C C . ILE A 1 89 ? -7.551 3.461 2.187 1.00 96.75 89 ILE A C 1
ATOM 730 O O . ILE A 1 89 ? -8.348 4.393 2.184 1.00 96.75 89 ILE A O 1
ATOM 734 N N . ASP A 1 90 ? -6.245 3.628 2.365 1.00 96.25 90 ASP A N 1
ATOM 735 C CA . ASP A 1 90 ? -5.596 4.930 2.390 1.00 96.25 90 ASP A CA 1
ATOM 736 C C . ASP A 1 90 ? -4.155 4.782 1.891 1.00 96.25 90 ASP A C 1
ATOM 738 O O . ASP A 1 90 ? -3.553 3.702 1.948 1.00 96.25 90 ASP A O 1
ATOM 742 N N . GLU A 1 91 ? -3.597 5.874 1.395 1.00 95.88 91 GLU A N 1
ATOM 743 C CA . GLU A 1 91 ? -2.216 5.958 0.946 1.00 95.88 91 GLU A CA 1
ATOM 744 C C . GLU A 1 91 ? -1.601 7.295 1.342 1.00 95.88 91 GLU A C 1
ATOM 746 O O . GLU A 1 91 ? -2.287 8.260 1.675 1.00 95.88 91 GLU A O 1
ATOM 751 N N . TYR A 1 92 ? -0.279 7.348 1.337 1.00 95.44 92 TYR A N 1
ATOM 752 C CA . TYR A 1 92 ? 0.473 8.587 1.385 1.00 95.44 92 TYR A CA 1
ATOM 753 C C . TYR A 1 92 ? 1.707 8.431 0.488 1.00 95.44 92 TYR A C 1
ATOM 755 O O . TYR A 1 92 ? 2.325 7.364 0.494 1.00 95.44 92 TYR A O 1
ATOM 763 N N . PRO A 1 93 ? 2.109 9.473 -0.252 1.00 94.25 93 PRO A N 1
ATOM 764 C CA . PRO A 1 93 ? 1.475 10.790 -0.364 1.00 94.25 93 PRO A CA 1
ATOM 765 C C . PRO A 1 93 ? 0.142 10.763 -1.123 1.00 94.25 93 PRO A C 1
ATOM 767 O O . PRO A 1 93 ? -0.023 10.000 -2.065 1.00 94.25 93 PRO A O 1
ATOM 770 N N . ASN A 1 94 ? -0.787 11.659 -0.779 1.00 89.56 94 ASN A N 1
ATOM 771 C CA . ASN A 1 94 ? -2.093 11.791 -1.452 1.00 89.56 94 ASN A CA 1
ATOM 772 C C . ASN A 1 94 ? -1.999 12.539 -2.810 1.00 89.56 94 ASN A C 1
ATOM 774 O O . ASN A 1 94 ? -2.900 13.295 -3.180 1.00 89.56 94 ASN A O 1
ATOM 778 N N . ARG A 1 95 ? -0.871 12.426 -3.517 1.00 86.19 95 ARG A N 1
ATOM 779 C CA . ARG A 1 95 ? -0.571 13.104 -4.792 1.00 86.19 95 ARG A CA 1
ATOM 780 C C . ARG A 1 95 ? 0.192 12.150 -5.704 1.00 86.19 95 ARG A C 1
ATOM 782 O O . ARG A 1 95 ? 0.655 11.109 -5.249 1.00 86.19 95 ARG A O 1
ATOM 789 N N . ASP A 1 96 ? 0.350 12.507 -6.979 1.00 85.69 96 ASP A N 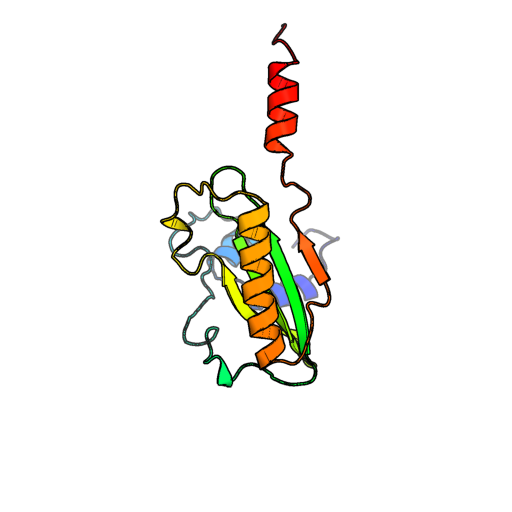1
ATOM 790 C CA . ASP A 1 96 ? 1.156 11.693 -7.889 1.00 85.69 96 ASP A CA 1
ATOM 791 C C . ASP A 1 96 ? 2.612 11.653 -7.408 1.00 85.69 96 ASP A C 1
ATOM 793 O O . ASP A 1 96 ? 3.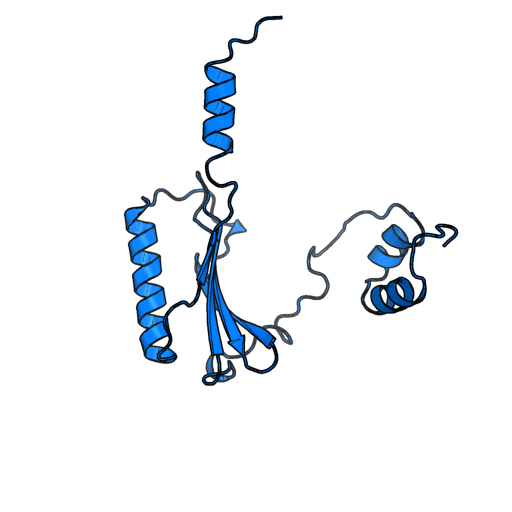361 12.626 -7.497 1.00 85.69 96 ASP A O 1
ATOM 797 N N . PHE A 1 97 ? 3.008 10.492 -6.893 1.00 83.56 97 PHE A N 1
ATOM 798 C CA . PHE A 1 97 ? 4.342 10.250 -6.365 1.00 83.56 97 PHE A CA 1
ATOM 799 C C . PHE A 1 97 ? 5.447 10.504 -7.402 1.00 83.56 97 PHE A C 1
ATOM 801 O O . PHE A 1 97 ? 6.568 10.875 -7.047 1.00 83.56 97 PHE A O 1
ATOM 808 N N . ASN A 1 98 ? 5.153 10.333 -8.696 1.00 83.00 98 ASN A N 1
ATOM 809 C CA . ASN A 1 98 ? 6.135 10.547 -9.758 1.00 83.00 98 ASN A CA 1
ATOM 810 C C . ASN A 1 98 ? 6.481 12.027 -9.938 1.00 83.00 98 ASN A C 1
ATOM 812 O O . ASN A 1 98 ? 7.605 12.341 -10.329 1.00 83.00 98 ASN A O 1
ATOM 816 N N . GLU A 1 99 ? 5.548 12.924 -9.616 1.00 86.56 99 GLU A N 1
ATOM 817 C CA . GLU A 1 99 ? 5.753 14.374 -9.670 1.00 86.56 99 GLU A CA 1
ATOM 818 C C . GLU A 1 99 ? 6.530 14.893 -8.450 1.00 86.56 99 GLU A C 1
ATOM 820 O O . GLU A 1 99 ? 7.046 16.011 -8.460 1.00 86.56 99 GLU A O 1
ATOM 825 N N . MET A 1 100 ? 6.658 14.081 -7.396 1.00 85.69 100 MET A N 1
ATOM 826 C CA . MET A 1 100 ? 7.353 14.457 -6.170 1.00 85.69 100 MET A CA 1
ATOM 827 C C . MET A 1 100 ? 8.860 14.217 -6.313 1.00 85.69 100 MET A C 1
ATOM 829 O O . MET A 1 100 ? 9.334 13.085 -6.479 1.00 85.69 100 MET A O 1
ATOM 833 N N . ILE A 1 101 ? 9.621 15.312 -6.267 1.00 83.38 101 ILE A N 1
ATOM 834 C CA . ILE A 1 101 ? 11.077 15.318 -6.476 1.00 83.38 101 ILE A CA 1
ATOM 835 C C . ILE A 1 101 ? 11.823 15.206 -5.145 1.00 83.38 101 ILE A C 1
ATOM 837 O O . ILE A 1 101 ? 12.790 14.448 -5.059 1.00 83.38 101 ILE A O 1
ATOM 841 N N . SER A 1 102 ? 11.359 15.918 -4.117 1.00 85.94 102 SER A N 1
ATOM 842 C CA . SER A 1 102 ? 11.952 15.913 -2.782 1.00 85.94 102 SER A CA 1
ATOM 843 C C . SER A 1 102 ? 10.903 16.083 -1.684 1.00 85.94 102 SER A C 1
ATOM 845 O O . SER A 1 102 ? 9.834 16.640 -1.937 1.00 85.94 102 SER A O 1
ATOM 847 N N . ASP A 1 103 ? 11.230 15.634 -0.477 1.00 86.56 103 ASP A N 1
ATOM 848 C CA . ASP A 1 103 ? 10.513 15.943 0.762 1.00 86.56 103 ASP A CA 1
ATOM 849 C C . ASP A 1 103 ? 11.525 16.313 1.849 1.00 86.56 103 ASP A C 1
ATOM 851 O O . ASP A 1 103 ? 12.595 15.712 1.923 1.00 86.56 103 ASP A O 1
ATOM 855 N N . ASP A 1 104 ? 11.198 17.310 2.660 1.00 86.25 104 ASP A N 1
ATOM 856 C CA . ASP A 1 104 ? 12.027 17.823 3.754 1.00 86.25 104 ASP A CA 1
ATOM 857 C C . ASP A 1 104 ? 11.477 17.463 5.140 1.00 86.25 104 ASP A C 1
ATOM 859 O O . ASP A 1 104 ? 12.050 17.865 6.153 1.00 86.25 104 ASP A O 1
ATOM 863 N N . LYS A 1 105 ? 10.406 16.660 5.189 1.00 90.06 105 LYS A N 1
ATOM 864 C CA . LYS A 1 105 ? 9.819 16.180 6.441 1.00 90.06 105 LYS A CA 1
ATOM 865 C C . LYS A 1 105 ? 10.806 15.392 7.287 1.00 90.06 105 LYS A C 1
ATOM 867 O O . LYS A 1 105 ? 11.496 14.480 6.827 1.00 90.06 105 LYS A O 1
ATOM 872 N N . THR A 1 106 ? 10.780 15.710 8.566 1.00 89.75 106 THR A N 1
ATOM 873 C CA . THR A 1 106 ? 11.448 14.994 9.642 1.00 89.75 106 THR A CA 1
ATOM 874 C C . THR A 1 106 ? 10.725 13.690 9.978 1.00 89.75 106 THR A C 1
ATOM 876 O O . THR A 1 106 ? 9.563 13.472 9.630 1.00 89.75 106 THR A O 1
ATOM 879 N N . TYR A 1 107 ? 11.410 12.809 10.709 1.00 89.81 107 TYR A N 1
ATOM 880 C CA . TYR A 1 107 ? 10.816 11.564 11.202 1.00 89.81 107 TYR A CA 1
ATOM 881 C C . TYR A 1 107 ? 9.588 11.801 12.092 1.00 89.81 107 TYR A C 1
ATOM 883 O O . TYR A 1 107 ? 8.629 11.036 12.010 1.00 89.81 107 TYR A O 1
ATOM 891 N N . ASP A 1 108 ? 9.600 12.861 12.905 1.00 93.19 108 ASP A N 1
ATOM 892 C CA . ASP A 1 108 ? 8.480 13.202 13.785 1.00 93.19 108 ASP A CA 1
ATOM 893 C C . ASP A 1 108 ? 7.253 13.641 12.979 1.00 93.19 108 ASP A C 1
ATOM 895 O O . ASP A 1 108 ? 6.147 13.181 13.249 1.00 93.19 108 ASP A O 1
ATOM 899 N N . GLU A 1 109 ? 7.448 14.418 11.910 1.00 94.31 109 GLU A N 1
ATOM 900 C CA . GLU A 1 109 ? 6.356 14.802 11.008 1.00 94.31 109 GLU A CA 1
ATOM 901 C C . GLU A 1 109 ? 5.745 13.588 10.295 1.00 94.31 109 GLU A C 1
ATOM 903 O O . GLU A 1 109 ? 4.526 13.509 10.137 1.00 94.31 109 GLU A O 1
ATOM 908 N N . TYR A 1 110 ? 6.558 12.599 9.905 1.00 95.31 110 TYR A N 1
ATOM 909 C CA . TYR A 1 110 ? 6.025 11.334 9.394 1.00 95.31 110 TYR A CA 1
ATOM 910 C C . TYR A 1 110 ? 5.261 10.557 10.461 1.00 95.31 110 TYR A C 1
ATOM 912 O O . TYR A 1 110 ? 4.191 10.027 10.166 1.00 95.31 110 TYR A O 1
ATOM 920 N N . ALA A 1 111 ? 5.768 10.496 11.693 1.00 95.25 111 ALA A N 1
ATOM 921 C CA . ALA A 1 111 ? 5.066 9.847 12.794 1.00 95.25 111 ALA A CA 1
ATOM 922 C C . ALA A 1 111 ? 3.703 10.507 13.061 1.00 95.25 111 ALA A C 1
ATOM 924 O O . ALA A 1 111 ? 2.721 9.803 13.292 1.00 95.25 111 ALA A O 1
ATOM 925 N N . ASP A 1 112 ? 3.616 11.832 12.959 1.00 97.75 112 ASP A N 1
ATOM 926 C CA . ASP A 1 112 ? 2.363 12.572 13.109 1.00 97.75 112 ASP A CA 1
ATOM 927 C C . ASP A 1 112 ? 1.386 12.307 11.959 1.00 97.75 112 ASP A C 1
ATOM 929 O O . ASP A 1 112 ? 0.202 12.080 12.206 1.00 97.75 112 ASP A O 1
ATOM 933 N N . ILE A 1 113 ? 1.867 12.236 10.711 1.00 96.56 113 ILE A N 1
ATOM 934 C CA . ILE A 1 113 ? 1.045 11.829 9.555 1.00 96.56 113 ILE A CA 1
ATOM 935 C C . ILE A 1 113 ? 0.475 10.425 9.762 1.00 96.56 113 ILE A C 1
ATOM 937 O O . ILE A 1 113 ? -0.700 10.178 9.487 1.00 96.56 113 ILE A O 1
ATOM 941 N N . ILE A 1 114 ? 1.314 9.504 10.234 1.00 97.44 114 ILE A N 1
ATOM 942 C CA . ILE A 1 114 ? 0.936 8.118 10.494 1.00 97.44 114 ILE A CA 1
ATOM 943 C C . ILE A 1 114 ? -0.166 8.062 11.552 1.00 97.44 114 ILE A C 1
ATOM 945 O O . ILE A 1 114 ? -1.187 7.426 11.308 1.00 97.44 114 ILE A O 1
ATOM 949 N N . ARG A 1 115 ? 0.020 8.745 12.689 1.00 97.69 115 ARG A N 1
ATOM 950 C CA . ARG A 1 115 ? -0.972 8.803 13.775 1.00 97.69 115 ARG A CA 1
ATOM 951 C C . ARG A 1 115 ? -2.287 9.390 13.287 1.00 97.69 115 ARG A C 1
ATOM 953 O O . ARG A 1 115 ? -3.318 8.759 13.449 1.00 97.69 115 ARG A O 1
ATOM 960 N N . LEU A 1 116 ? -2.239 10.533 12.601 1.00 97.88 116 LEU A N 1
ATOM 961 C CA . LEU A 1 116 ? -3.432 11.202 12.084 1.00 97.88 116 LEU A CA 1
ATOM 962 C C . LEU A 1 116 ? -4.261 10.286 11.171 1.00 97.88 116 LEU A C 1
ATOM 964 O O . LEU A 1 116 ? -5.486 10.252 11.269 1.00 97.88 116 LEU A O 1
ATOM 968 N N . LYS A 1 117 ? -3.598 9.549 10.274 1.00 97.38 117 LYS A N 1
ATOM 969 C CA . LYS A 1 117 ? -4.275 8.603 9.379 1.00 97.38 117 LYS A CA 1
ATOM 970 C C . LYS A 1 117 ? -4.801 7.387 10.130 1.00 97.38 117 LYS A C 1
ATOM 972 O O . LYS A 1 117 ? -5.925 6.969 9.884 1.00 97.38 117 LYS A O 1
ATOM 977 N N . GLU A 1 118 ? -4.023 6.827 11.050 1.00 97.69 118 GLU A N 1
ATOM 978 C CA . GLU A 1 118 ? -4.439 5.658 11.830 1.00 97.69 118 GLU A CA 1
ATOM 979 C C . GLU A 1 118 ? -5.597 5.968 12.780 1.00 97.69 118 GLU A C 1
ATOM 981 O O . GLU A 1 118 ? -6.510 5.153 12.866 1.00 97.69 118 GLU A O 1
ATOM 986 N N . ASP A 1 119 ? -5.627 7.153 13.389 1.00 98.06 119 ASP A N 1
ATOM 987 C CA . ASP A 1 119 ? -6.750 7.629 14.202 1.00 98.06 119 ASP A CA 1
ATOM 988 C C . ASP A 1 119 ? -8.020 7.760 13.348 1.00 98.06 119 ASP A C 1
ATOM 990 O O . ASP A 1 119 ? -9.072 7.229 13.702 1.00 98.06 119 ASP A O 1
ATOM 994 N N . ALA A 1 120 ? -7.919 8.369 12.160 1.00 96.94 120 ALA A N 1
ATOM 995 C CA . ALA A 1 120 ? -9.050 8.474 11.238 1.00 96.94 120 ALA A CA 1
ATOM 996 C C . ALA A 1 120 ? -9.561 7.096 10.775 1.00 96.94 120 ALA A C 1
ATOM 998 O O . ALA A 1 120 ? -10.766 6.875 10.647 1.00 96.94 120 ALA A O 1
ATOM 999 N N . LEU A 1 121 ? -8.657 6.143 10.532 1.00 96.19 121 LEU A N 1
ATOM 1000 C CA . LEU A 1 121 ? -9.028 4.771 10.188 1.00 96.19 121 LEU A CA 1
ATOM 1001 C C . LEU A 1 121 ? -9.629 4.020 11.378 1.00 96.19 121 LEU A C 1
ATOM 1003 O O . LEU A 1 121 ? -10.545 3.218 11.187 1.00 96.19 121 LEU A O 1
ATOM 1007 N N . PHE A 1 122 ? -9.154 4.284 12.593 1.00 96.75 122 PHE A N 1
ATOM 1008 C CA . PHE A 1 122 ? -9.726 3.732 13.811 1.00 96.75 122 PHE A CA 1
ATOM 1009 C C . PHE A 1 122 ? -11.158 4.230 14.022 1.00 96.75 122 PHE A C 1
ATOM 1011 O O . PHE A 1 122 ? -12.032 3.419 14.319 1.00 96.75 122 PHE A O 1
ATOM 1018 N N . ASP A 1 123 ? -11.433 5.511 13.778 1.00 96.75 123 ASP A N 1
ATOM 1019 C CA . ASP A 1 123 ? -12.788 6.069 13.865 1.00 96.75 123 ASP A CA 1
ATOM 1020 C C . ASP A 1 123 ? -13.761 5.413 12.870 1.00 96.75 123 ASP A C 1
ATOM 1022 O O . ASP A 1 123 ? -14.940 5.224 13.176 1.00 96.75 123 ASP A O 1
ATOM 1026 N N . ILE A 1 124 ? -13.273 5.024 11.687 1.00 94.81 124 ILE A N 1
ATOM 1027 C CA . ILE A 1 124 ? -14.083 4.370 10.648 1.00 94.81 124 ILE A CA 1
ATOM 1028 C C . ILE A 1 124 ? -14.294 2.882 10.955 1.00 94.81 124 ILE A C 1
ATOM 1030 O O . ILE A 1 124 ? -15.418 2.382 10.909 1.00 94.81 124 ILE A O 1
ATOM 1034 N N . TYR A 1 125 ? -13.213 2.159 11.244 1.00 95.19 125 TYR A N 1
ATOM 1035 C CA . TYR A 1 125 ? -13.215 0.696 11.285 1.00 95.19 125 TYR A CA 1
ATOM 1036 C C . TYR A 1 125 ? -13.263 0.111 12.703 1.00 95.19 125 TYR A C 1
ATOM 1038 O O . TYR A 1 125 ? -13.555 -1.076 12.872 1.00 95.19 125 TYR A O 1
ATOM 1046 N N . GLY A 1 126 ? -12.948 0.903 13.731 1.00 95.50 126 GLY A N 1
ATOM 1047 C CA . GLY A 1 126 ? -12.789 0.442 15.113 1.00 95.50 126 GLY A CA 1
ATOM 1048 C C . GLY A 1 126 ? -11.669 -0.592 15.266 1.00 95.50 126 GLY A C 1
ATOM 1049 O O . GLY A 1 126 ? -11.785 -1.523 16.070 1.00 95.50 126 GLY A O 1
ATOM 1050 N N . LYS A 1 127 ? -10.630 -0.502 14.426 1.00 93.38 127 LYS A N 1
ATOM 1051 C CA . LYS A 1 127 ? -9.507 -1.444 14.368 1.00 93.38 127 LYS A CA 1
ATOM 1052 C C . LYS A 1 127 ? -8.186 -0.699 14.385 1.00 93.38 127 LYS A C 1
ATOM 1054 O O . LYS A 1 127 ? -7.953 0.173 13.557 1.00 93.38 127 LYS A O 1
ATOM 1059 N N . GLU A 1 128 ? -7.314 -1.108 15.295 1.00 96.38 128 GLU A N 1
ATOM 1060 C CA . GLU A 1 128 ? -5.916 -0.695 15.290 1.00 96.38 128 GLU A CA 1
ATOM 1061 C C . GLU A 1 128 ? -5.156 -1.409 14.165 1.00 96.38 128 GLU A C 1
ATOM 1063 O O . GLU A 1 128 ? -5.548 -2.488 13.700 1.00 96.38 128 GLU A O 1
ATOM 1068 N N . VAL A 1 129 ? -4.039 -0.816 13.742 1.00 97.31 129 VAL A N 1
ATOM 1069 C CA . VAL A 1 129 ? -3.107 -1.471 12.823 1.00 97.31 129 VAL A CA 1
ATOM 1070 C C . VAL A 1 129 ? -2.541 -2.714 13.504 1.00 97.31 129 VAL A C 1
ATOM 1072 O O . VAL A 1 129 ? -1.826 -2.627 14.497 1.00 97.31 129 VAL A O 1
ATOM 1075 N N . PHE A 1 130 ? -2.833 -3.883 12.941 1.00 97.25 130 PHE A N 1
ATOM 1076 C CA . PHE A 1 130 ? -2.368 -5.163 13.463 1.00 97.25 130 PHE A CA 1
ATOM 1077 C C . PHE A 1 130 ? -0.852 -5.317 13.325 1.00 97.25 130 PHE A C 1
ATOM 1079 O O . PHE A 1 130 ? -0.183 -5.796 14.237 1.00 97.25 130 PHE A O 1
ATOM 1086 N N . ASN A 1 131 ? -0.306 -4.941 12.166 1.00 96.31 131 ASN A N 1
ATOM 1087 C CA . ASN A 1 131 ? 1.128 -4.994 11.925 1.00 96.31 131 ASN A CA 1
ATOM 1088 C C . ASN A 1 131 ? 1.574 -3.936 10.913 1.00 96.31 131 ASN A C 1
ATOM 1090 O O . ASN A 1 131 ? 0.864 -3.629 9.948 1.00 96.31 131 ASN A O 1
ATOM 1094 N N . ARG A 1 132 ? 2.797 -3.445 11.111 1.00 95.81 132 ARG A N 1
ATOM 1095 C CA . ARG A 1 132 ? 3.486 -2.538 10.200 1.00 95.81 132 ARG A CA 1
ATOM 1096 C C . ARG A 1 132 ? 4.652 -3.255 9.534 1.00 95.81 132 ARG A C 1
ATOM 1098 O O . ARG A 1 132 ? 5.545 -3.762 10.204 1.00 95.81 132 ARG A O 1
ATOM 1105 N N . ILE A 1 133 ? 4.645 -3.271 8.210 1.00 94.94 133 ILE A N 1
ATOM 1106 C CA . ILE A 1 133 ? 5.702 -3.836 7.379 1.00 94.94 133 ILE A CA 1
ATOM 1107 C C . ILE A 1 133 ? 6.529 -2.669 6.853 1.00 94.94 133 ILE A C 1
ATOM 1109 O O . ILE A 1 133 ? 6.003 -1.820 6.139 1.00 94.94 133 ILE A O 1
ATOM 1113 N N . ILE A 1 134 ? 7.806 -2.629 7.219 1.00 92.12 134 ILE A N 1
ATOM 1114 C CA . ILE A 1 134 ? 8.746 -1.574 6.824 1.00 92.12 134 ILE A CA 1
ATOM 1115 C C . ILE A 1 134 ? 9.800 -2.190 5.904 1.00 92.12 134 ILE A C 1
ATOM 1117 O O . ILE A 1 134 ? 10.249 -3.303 6.193 1.00 92.12 134 ILE A O 1
ATOM 1121 N N . ASP A 1 135 ? 10.200 -1.502 4.826 1.00 85.25 135 ASP A N 1
ATOM 1122 C CA . ASP A 1 135 ? 11.343 -1.953 4.016 1.00 85.25 135 ASP A CA 1
ATOM 1123 C C . ASP A 1 135 ? 12.589 -2.102 4.912 1.00 85.25 135 ASP A C 1
ATOM 1125 O O . ASP A 1 135 ? 13.086 -1.105 5.450 1.00 85.25 135 ASP A O 1
ATOM 1129 N N . PRO A 1 136 ? 13.131 -3.326 5.078 1.00 81.00 136 PRO A N 1
ATOM 1130 C CA . PRO A 1 136 ? 14.310 -3.551 5.907 1.00 81.00 136 PRO A CA 1
ATOM 1131 C C . PRO A 1 136 ? 15.577 -2.890 5.349 1.00 81.00 136 PRO A C 1
ATOM 1133 O O . PRO A 1 136 ? 16.586 -2.840 6.048 1.00 81.00 136 PRO A O 1
ATOM 1136 N N . ASN A 1 137 ? 15.569 -2.427 4.093 1.00 74.19 137 ASN A N 1
ATOM 1137 C CA . ASN A 1 137 ? 16.738 -1.838 3.444 1.00 74.19 137 ASN A CA 1
ATOM 1138 C C . ASN A 1 137 ? 16.848 -0.321 3.590 1.00 74.19 137 ASN A C 1
ATOM 1140 O O . ASN A 1 137 ? 17.829 0.259 3.104 1.00 74.19 137 ASN A O 1
ATOM 1144 N N . TYR A 1 138 ? 15.886 0.328 4.241 1.00 68.62 138 TYR A N 1
ATOM 1145 C CA . TYR A 1 138 ? 15.968 1.758 4.485 1.00 68.62 138 TYR A CA 1
ATOM 1146 C C . TYR A 1 138 ? 17.249 2.127 5.255 1.00 68.62 138 TYR A C 1
ATOM 1148 O O . TYR A 1 138 ? 17.649 1.442 6.194 1.00 68.62 138 TYR A O 1
ATOM 1156 N N . GLY A 1 139 ? 17.942 3.184 4.816 1.00 61.34 139 GLY A N 1
ATOM 1157 C CA . GLY A 1 139 ? 19.224 3.621 5.387 1.00 61.34 139 GLY A CA 1
ATOM 1158 C C . GLY A 1 139 ? 20.473 2.856 4.911 1.00 61.34 139 GLY A C 1
ATOM 1159 O O . GLY A 1 139 ? 21.594 3.327 5.120 1.00 61.34 139 GLY A O 1
ATOM 1160 N N . ASN A 1 140 ? 20.339 1.735 4.184 1.00 62.97 140 ASN A N 1
ATOM 1161 C CA . ASN A 1 140 ? 21.504 0.994 3.665 1.00 62.97 140 ASN A CA 1
ATOM 1162 C C . ASN A 1 140 ? 22.344 1.815 2.677 1.00 62.97 140 ASN A C 1
ATOM 1164 O O . ASN A 1 140 ? 23.544 1.576 2.526 1.00 62.97 140 ASN A O 1
ATOM 1168 N N . ARG A 1 141 ? 21.740 2.785 1.980 1.00 60.72 141 ARG A N 1
ATOM 1169 C CA . ARG A 1 141 ? 22.467 3.667 1.057 1.00 60.72 141 ARG A CA 1
ATOM 1170 C C . ARG A 1 141 ? 23.404 4.612 1.806 1.00 60.72 141 ARG A C 1
ATOM 1172 O O . ARG A 1 141 ? 24.516 4.840 1.337 1.00 60.72 141 ARG A O 1
ATOM 1179 N N . THR A 1 142 ? 22.974 5.132 2.949 1.00 57.81 142 THR A N 1
ATOM 1180 C CA . THR A 1 142 ? 23.739 6.050 3.800 1.00 57.81 142 THR A CA 1
ATOM 1181 C C . THR A 1 142 ? 24.919 5.331 4.441 1.00 57.81 142 THR A C 1
ATOM 1183 O O . THR A 1 142 ? 26.034 5.838 4.376 1.00 57.81 142 THR A O 1
ATOM 1186 N N . ILE A 1 143 ? 24.704 4.106 4.937 1.00 58.25 143 ILE A N 1
ATOM 1187 C CA . ILE A 1 143 ? 25.761 3.251 5.500 1.00 58.25 143 ILE A CA 1
ATOM 1188 C C . ILE A 1 143 ? 26.786 2.882 4.422 1.00 58.25 143 ILE A C 1
ATOM 1190 O O . ILE A 1 143 ? 27.967 3.150 4.589 1.00 58.25 143 ILE A O 1
ATOM 1194 N N . ARG A 1 144 ? 26.349 2.383 3.257 1.00 56.38 144 ARG A N 1
ATOM 1195 C CA . ARG A 1 144 ? 27.265 2.028 2.153 1.00 56.38 144 ARG A CA 1
ATOM 1196 C C . ARG A 1 144 ? 28.007 3.226 1.565 1.00 56.38 144 ARG A C 1
ATOM 1198 O O . ARG A 1 144 ? 29.068 3.051 0.971 1.00 56.38 144 ARG A O 1
ATOM 1205 N N . LYS A 1 145 ? 27.432 4.429 1.645 1.00 51.28 145 LYS A N 1
ATOM 1206 C CA . LYS A 1 145 ? 28.105 5.664 1.236 1.00 51.28 145 LYS A CA 1
ATOM 1207 C C . LYS A 1 145 ? 29.159 6.064 2.269 1.00 51.28 145 LYS A C 1
ATOM 1209 O O . LYS A 1 145 ? 30.286 6.299 1.866 1.00 51.28 145 LYS A O 1
ATOM 1214 N N . ALA A 1 146 ? 28.828 6.034 3.561 1.00 54.72 146 ALA A N 1
ATOM 1215 C CA . ALA A 1 146 ? 29.792 6.248 4.639 1.00 54.72 146 ALA A CA 1
ATOM 1216 C C . ALA A 1 146 ? 30.944 5.228 4.582 1.00 54.72 146 ALA A C 1
ATOM 1218 O O . ALA A 1 146 ? 32.098 5.619 4.602 1.00 54.72 146 ALA A O 1
ATOM 1219 N N . GLU A 1 147 ? 30.658 3.942 4.361 1.00 58.97 147 GLU A N 1
ATOM 1220 C CA . GLU A 1 147 ? 31.678 2.896 4.180 1.00 58.97 147 GLU A CA 1
ATOM 1221 C C . GLU A 1 147 ? 32.564 3.120 2.940 1.00 58.97 147 GLU A C 1
ATOM 1223 O O . GLU A 1 147 ? 33.744 2.775 2.953 1.00 58.97 147 GLU A O 1
ATOM 1228 N N . ARG A 1 148 ? 32.018 3.691 1.855 1.00 55.31 148 ARG A N 1
ATOM 1229 C CA . ARG A 1 148 ? 32.790 4.065 0.654 1.00 55.31 148 ARG A CA 1
ATOM 1230 C C . ARG A 1 148 ? 33.613 5.336 0.846 1.00 55.31 148 ARG A C 1
ATOM 1232 O O . ARG A 1 148 ? 34.667 5.448 0.231 1.00 55.31 148 ARG A O 1
ATOM 1239 N N . ASP A 1 149 ? 33.127 6.274 1.650 1.00 54.59 149 ASP A N 1
ATOM 1240 C CA . ASP A 1 149 ? 33.801 7.542 1.926 1.00 54.59 149 ASP A CA 1
ATOM 1241 C C . ASP A 1 149 ? 34.896 7.362 3.009 1.00 54.59 149 ASP A C 1
ATOM 1243 O O . ASP A 1 149 ? 35.966 7.962 2.901 1.00 54.59 149 ASP A O 1
ATOM 1247 N N . ASP A 1 150 ? 34.694 6.456 3.976 1.00 56.31 150 ASP A N 1
ATOM 1248 C CA . ASP A 1 150 ? 35.692 6.019 4.970 1.00 56.31 150 ASP A CA 1
ATOM 1249 C C . ASP A 1 150 ? 36.697 5.010 4.379 1.00 56.31 150 ASP A C 1
ATOM 1251 O O . ASP A 1 150 ? 37.862 4.933 4.785 1.00 56.31 150 ASP A O 1
ATOM 1255 N N . GLY A 1 151 ? 36.268 4.242 3.376 1.00 52.91 151 GLY A N 1
ATOM 1256 C CA . GLY A 1 151 ? 37.101 3.353 2.577 1.00 52.91 151 GLY A CA 1
ATOM 1257 C C . GLY A 1 151 ? 37.807 4.118 1.467 1.00 52.91 151 GLY A C 1
ATOM 1258 O O . GLY A 1 151 ? 37.397 4.063 0.310 1.00 52.91 151 GLY A O 1
ATOM 1259 N N . THR A 1 152 ? 38.893 4.814 1.811 1.00 44.31 152 THR A N 1
ATOM 1260 C CA . THR A 1 152 ? 39.782 5.465 0.838 1.00 44.31 152 THR A CA 1
ATOM 1261 C C . THR A 1 152 ? 40.036 4.524 -0.339 1.00 44.31 152 THR A C 1
ATOM 1263 O O . THR A 1 152 ? 40.587 3.438 -0.156 1.00 44.31 152 THR A O 1
ATOM 1266 N N . SER A 1 153 ? 39.661 4.950 -1.547 1.00 45.78 153 SER A N 1
ATOM 1267 C CA . SER A 1 153 ? 40.089 4.320 -2.793 1.00 45.78 153 SER A CA 1
ATOM 1268 C C . SER A 1 153 ? 41.613 4.221 -2.794 1.00 45.78 153 SER A C 1
ATOM 1270 O O . SER A 1 153 ? 42.312 5.189 -3.096 1.00 45.78 153 SER A O 1
ATOM 1272 N N . LYS A 1 154 ? 42.128 3.044 -2.458 1.00 37.97 154 LYS A N 1
ATOM 1273 C CA . LYS A 1 154 ? 43.478 2.617 -2.788 1.00 37.97 154 LYS A CA 1
ATOM 1274 C C . LYS A 1 154 ? 43.329 1.456 -3.762 1.00 37.97 154 LYS A C 1
ATOM 1276 O O . LYS A 1 154 ? 42.678 0.464 -3.445 1.00 37.97 154 LYS A O 1
ATOM 1281 N N . THR A 1 155 ? 43.886 1.644 -4.956 1.00 33.56 155 THR A N 1
ATOM 1282 C CA . THR A 1 155 ? 44.497 0.551 -5.727 1.00 33.56 155 THR A CA 1
ATOM 1283 C C . THR A 1 155 ? 45.251 -0.408 -4.822 1.00 33.56 155 THR A C 1
ATOM 1285 O O . THR A 1 155 ? 45.920 0.105 -3.892 1.00 33.56 155 THR A O 1
#

Secondary structure (DSSP, 8-state):
---TTS-HHHHHHHHTTS-HHHHHHHTT-------S-SSTT--HHHH---GGGS--SS-EEEEEEE--SSSPPEEEEEEE-TT--EEEEEEESSS-GGG-------HHHHHHHHHHHHHHHHHHHS--EEEEEE-TTTTHHHHHHHHHHHS----